Protein AF-A0A0N4W9D1-F1 (afdb_monomer)

Mean predicted aligned error: 3.89 Å

InterPro domains:
  IPR027417 P-loop containing nucleoside triphosphate hydrolase [G3DSA:3.40.50.300] (1-77)

Solvent-accessible surface area (backbone atoms only — not comparable to full-atom values): 4819 Å² total; per-residue (Å²): 130,78,61,93,89,49,102,69,83,87,82,90,73,93,69,66,77,48,72,49,97,86,70,37,38,30,42,67,55,57,41,52,51,52,50,52,52,51,52,53,43,44,74,75,65,50,56,37,89,82,40,73,46,77,27,96,29,68,48,30,39,52,49,38,48,66,79,42,66,90,58,72,50,48,75,44,107

Organism: Haemonchus placei (NCBI:txid6290)

Sequence (77 aa):
MPNKQIPIAFVDVLGKAVKSITGSQSYEIEARAAAVIVRLLLAVGIPPCDITIICLYRDQLYLCQSILANTYVTIKT

Secondary structure (DSSP, 8-state):
---TT-----------PEEPTTS-EE-HHHHHHHHHHHHHHHHTT--GGG-EEE-SSHHHHHHHHHHTTTS--EEE-

Foldseek 3Di:
DPDPVDPDDDDDWDFDWDADPVRFTATLRVLVVVVVVLVVCVVVPNQQANAEAEDPTPVNLVSNCVSCVPRNHHYYD

pLDDT: mean 93.15, std 7.26, range [56.44, 97.75]

Structure (mmCIF, N/CA/C/O backbone):
data_AF-A0A0N4W9D1-F1
#
_entry.id   AF-A0A0N4W9D1-F1
#
loop_
_atom_site.group_PDB
_atom_site.id
_atom_site.type_symbol
_atom_site.label_atom_id
_atom_site.label_alt_id
_atom_site.label_comp_id
_atom_site.label_asym_id
_atom_site.label_entity_id
_atom_site.label_seq_id
_atom_site.pdbx_PDB_ins_code
_atom_site.Cartn_x
_atom_site.Cartn_y
_atom_site.Cartn_z
_atom_site.occupancy
_atom_site.B_iso_or_equiv
_atom_site.auth_seq_id
_atom_site.auth_comp_id
_atom_site.auth_asym_id
_atom_site.auth_atom_id
_atom_site.pdbx_PDB_model_num
ATOM 1 N N . MET A 1 1 ? -4.707 -15.442 9.218 1.00 56.44 1 MET A N 1
ATOM 2 C CA . MET A 1 1 ? -3.306 -15.013 9.404 1.00 56.44 1 MET A CA 1
ATOM 3 C C . MET A 1 1 ? -2.516 -16.150 10.031 1.00 56.44 1 MET A C 1
ATOM 5 O O . MET A 1 1 ? -3.117 -16.885 10.815 1.00 56.44 1 MET A O 1
ATOM 9 N N . PRO A 1 2 ? -1.223 -16.310 9.693 1.00 63.84 2 PRO A N 1
ATOM 10 C CA . PRO A 1 2 ? -0.327 -17.186 10.443 1.00 63.84 2 PRO A CA 1
ATOM 11 C C . PRO A 1 2 ? -0.280 -16.739 11.915 1.00 63.84 2 PRO A C 1
ATOM 13 O O . PRO A 1 2 ? -0.663 -15.613 12.214 1.00 63.84 2 PRO A O 1
ATOM 16 N N . ASN A 1 3 ? 0.099 -17.655 12.809 1.00 71.38 3 ASN A N 1
ATOM 17 C CA . ASN A 1 3 ? 0.179 -17.528 14.274 1.00 71.38 3 ASN A CA 1
ATOM 18 C C . AS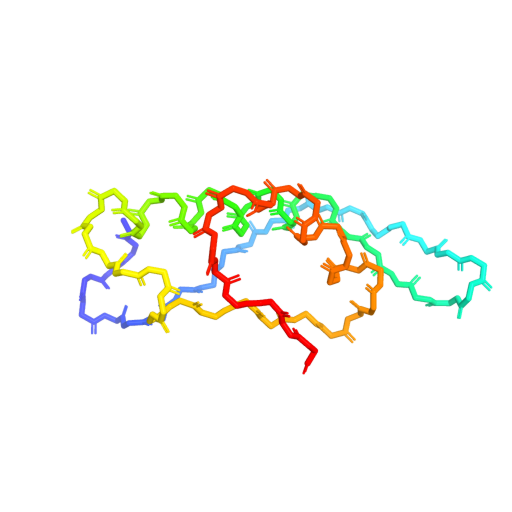N A 1 3 ? -0.201 -16.152 14.880 1.00 71.38 3 ASN A C 1
ATOM 20 O O . ASN A 1 3 ? 0.562 -15.195 14.798 1.00 71.38 3 ASN A O 1
ATOM 24 N N . LYS A 1 4 ? -1.332 -16.095 15.601 1.00 70.44 4 LYS A N 1
ATOM 25 C CA . LYS A 1 4 ? -1.848 -14.875 16.257 1.00 70.44 4 LYS A CA 1
ATOM 26 C C . LYS A 1 4 ? -0.902 -14.251 17.295 1.00 70.44 4 LYS A C 1
ATOM 28 O O . LYS A 1 4 ? -1.125 -13.113 17.687 1.00 70.44 4 LYS A O 1
ATOM 33 N N . GLN A 1 5 ? 0.104 -14.986 17.767 1.00 86.00 5 GLN A N 1
ATOM 34 C CA . GLN A 1 5 ? 1.094 -14.495 18.729 1.00 86.00 5 GLN A CA 1
ATOM 35 C C . GLN A 1 5 ? 2.311 -13.843 18.062 1.00 86.00 5 GLN A C 1
ATOM 37 O O . GLN A 1 5 ? 3.131 -13.246 18.753 1.00 86.00 5 GLN A O 1
ATOM 42 N N . ILE A 1 6 ? 2.447 -13.954 16.737 1.00 83.62 6 ILE A N 1
ATOM 43 C CA . ILE A 1 6 ? 3.576 -13.398 15.993 1.00 83.62 6 ILE A CA 1
ATOM 44 C C . ILE A 1 6 ? 3.068 -12.189 15.196 1.00 83.62 6 ILE A C 1
ATOM 46 O O . ILE A 1 6 ? 2.351 -12.373 14.213 1.00 83.62 6 ILE A O 1
ATOM 50 N N . PRO A 1 7 ? 3.438 -10.948 15.564 1.00 87.38 7 PRO A N 1
ATOM 51 C CA . PRO A 1 7 ? 2.979 -9.735 14.882 1.00 87.38 7 PRO A CA 1
ATOM 52 C C . PRO A 1 7 ? 3.738 -9.471 13.567 1.00 87.38 7 PRO A C 1
ATOM 54 O O . PRO A 1 7 ? 3.867 -8.331 13.131 1.00 87.38 7 PRO A O 1
ATOM 57 N N . ILE A 1 8 ? 4.290 -10.518 12.950 1.00 89.25 8 ILE A N 1
ATOM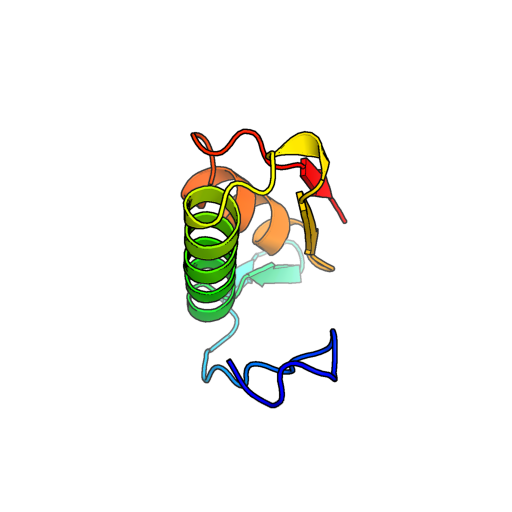 58 C CA . ILE A 1 8 ? 5.138 -10.444 11.762 1.00 89.25 8 ILE A CA 1
ATOM 59 C C . ILE A 1 8 ? 4.677 -11.519 10.786 1.00 89.25 8 ILE A C 1
ATOM 61 O O . ILE A 1 8 ? 4.539 -12.689 11.143 1.00 89.25 8 ILE A O 1
ATOM 65 N N . ALA A 1 9 ? 4.472 -11.119 9.537 1.00 90.81 9 ALA A N 1
ATOM 66 C CA . ALA A 1 9 ? 4.184 -12.025 8.442 1.00 90.81 9 ALA A CA 1
ATOM 67 C 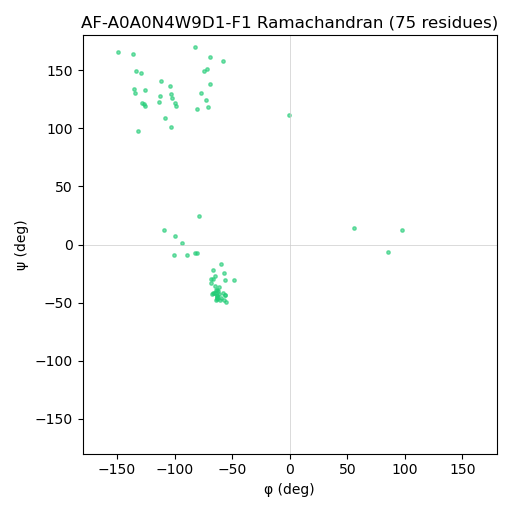C . ALA A 1 9 ? 5.024 -11.632 7.227 1.00 90.81 9 ALA A C 1
ATOM 69 O O . ALA A 1 9 ? 5.077 -10.460 6.859 1.00 90.81 9 ALA A O 1
ATOM 70 N N . PHE A 1 10 ? 5.645 -12.624 6.595 1.00 92.62 10 PHE A N 1
ATOM 71 C CA . PHE A 1 10 ? 6.211 -12.485 5.261 1.00 92.62 10 PHE A CA 1
ATOM 72 C C . PHE A 1 10 ? 5.214 -13.079 4.268 1.00 92.62 10 PHE A C 1
ATOM 74 O O . PHE A 1 10 ? 4.860 -14.254 4.376 1.00 92.62 10 PHE A O 1
ATOM 81 N N . VAL A 1 11 ? 4.717 -12.259 3.344 1.00 92.44 11 VAL A N 1
ATOM 82 C CA . VAL A 1 11 ? 3.778 -12.697 2.308 1.00 92.44 11 VAL A CA 1
ATOM 83 C C . VAL A 1 11 ? 4.560 -12.833 1.012 1.00 92.44 11 VAL A C 1
ATOM 85 O O . VAL A 1 11 ? 4.863 -11.833 0.368 1.00 92.44 11 VAL A O 1
ATOM 88 N N . ASP A 1 12 ? 4.905 -14.070 0.661 1.00 93.69 12 ASP A N 1
ATOM 89 C CA . ASP A 1 12 ? 5.577 -14.364 -0.602 1.00 93.69 12 ASP A CA 1
ATOM 90 C C . ASP A 1 12 ? 4.594 -14.181 -1.766 1.00 93.69 12 ASP A C 1
ATOM 92 O O . ASP A 1 12 ? 3.548 -14.837 -1.827 1.00 93.69 12 ASP A O 1
ATOM 96 N N . VAL A 1 13 ? 4.906 -13.248 -2.664 1.00 93.56 13 VAL A N 1
ATOM 97 C CA . VAL A 1 13 ? 4.102 -12.942 -3.846 1.00 93.56 13 VAL A CA 1
ATOM 98 C C . VAL A 1 13 ? 4.973 -13.010 -5.088 1.00 93.56 13 VAL A C 1
ATOM 100 O O . VAL A 1 13 ? 5.952 -12.286 -5.242 1.00 93.56 13 VAL A O 1
ATOM 103 N N . LEU A 1 14 ? 4.590 -13.879 -6.019 1.00 91.81 14 LEU A N 1
ATOM 104 C CA . LEU A 1 14 ? 5.314 -14.038 -7.272 1.00 91.81 14 LEU A CA 1
ATOM 105 C C . LEU A 1 14 ? 4.907 -12.924 -8.241 1.00 91.81 14 LEU A C 1
ATOM 107 O O . LEU A 1 14 ? 3.755 -12.838 -8.668 1.00 91.81 14 LEU A O 1
ATOM 111 N N . GLY A 1 15 ? 5.865 -12.077 -8.606 1.00 87.88 15 GLY A N 1
ATOM 112 C CA . GLY A 1 15 ? 5.667 -10.965 -9.528 1.00 87.88 15 GLY A CA 1
ATOM 113 C C . GLY A 1 15 ? 6.930 -10.648 -10.320 1.00 87.88 15 GLY A C 1
ATOM 114 O O . GLY A 1 15 ? 8.022 -11.111 -9.999 1.00 87.88 15 GLY A O 1
ATOM 115 N N . LYS A 1 16 ? 6.777 -9.859 -11.385 1.00 90.94 16 LYS A N 1
ATOM 116 C CA . LYS A 1 16 ? 7.903 -9.319 -12.154 1.00 90.94 16 LYS A CA 1
ATOM 117 C C . LYS A 1 16 ? 7.974 -7.813 -11.964 1.00 90.94 16 LYS A C 1
ATOM 119 O O . LYS A 1 16 ? 6.944 -7.142 -11.969 1.00 90.94 16 LYS A O 1
ATOM 124 N N . ALA A 1 17 ? 9.196 -7.311 -11.849 1.00 91.56 17 ALA A N 1
ATOM 125 C CA . ALA A 1 17 ? 9.464 -5.885 -11.813 1.00 91.56 17 ALA A CA 1
ATOM 126 C C . ALA A 1 17 ? 9.194 -5.256 -13.181 1.00 91.56 17 ALA A C 1
ATOM 128 O O . ALA A 1 17 ? 9.634 -5.779 -14.210 1.00 91.56 17 ALA A O 1
ATOM 129 N N . VAL A 1 18 ? 8.568 -4.087 -13.185 1.00 93.19 18 VAL A N 1
ATOM 130 C CA . VAL A 1 18 ? 8.616 -3.151 -14.305 1.00 93.19 18 VAL A CA 1
ATOM 131 C C . VAL A 1 18 ? 9.640 -2.082 -13.954 1.00 93.19 18 VAL A C 1
ATOM 133 O O . VAL A 1 18 ? 9.533 -1.427 -12.920 1.00 93.19 18 VAL A O 1
ATOM 136 N N . LYS A 1 19 ? 10.661 -1.923 -14.798 1.00 94.19 19 LYS A N 1
ATOM 137 C CA . LYS A 1 19 ? 11.713 -0.920 -14.611 1.00 94.19 19 LYS A CA 1
ATOM 138 C C . LYS A 1 19 ? 11.459 0.265 -15.534 1.00 94.19 19 LYS A C 1
ATOM 140 O O . LYS A 1 19 ? 11.322 0.076 -16.742 1.00 94.19 19 LYS A O 1
ATOM 145 N N . SER A 1 20 ? 11.409 1.473 -14.983 1.00 91.12 20 SER A N 1
ATOM 146 C CA . SER A 1 20 ? 11.250 2.687 -15.784 1.00 91.12 20 SER A CA 1
ATOM 147 C C . SER A 1 20 ? 12.575 3.168 -16.371 1.00 91.12 20 SER A C 1
ATOM 149 O O . SER A 1 20 ? 13.661 2.732 -15.978 1.00 91.12 20 SER A O 1
ATOM 151 N N . ILE A 1 21 ? 12.486 4.137 -17.286 1.00 90.06 21 ILE A N 1
ATOM 152 C CA . ILE A 1 21 ? 13.649 4.815 -17.880 1.00 90.06 21 ILE A CA 1
ATOM 153 C C . ILE A 1 21 ? 14.557 5.480 -16.834 1.00 90.06 21 ILE A C 1
ATOM 155 O O . ILE A 1 21 ? 15.745 5.653 -17.077 1.00 90.06 21 ILE A O 1
ATOM 159 N N . THR A 1 22 ? 14.019 5.819 -15.657 1.00 88.44 22 THR A N 1
ATOM 160 C CA . THR A 1 22 ? 14.778 6.427 -14.551 1.00 88.44 22 THR A CA 1
ATOM 161 C C . THR A 1 22 ? 15.566 5.400 -13.734 1.00 88.44 22 THR A C 1
ATOM 163 O O . THR A 1 22 ? 16.332 5.763 -12.847 1.00 88.44 22 THR A O 1
ATOM 166 N N . GLY A 1 23 ? 15.367 4.107 -14.004 1.00 91.75 23 GLY A N 1
ATOM 167 C CA . GLY A 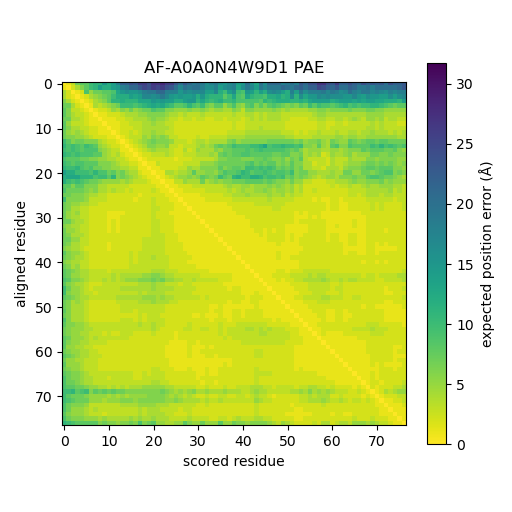1 23 ? 15.959 3.007 -13.253 1.00 91.75 23 GLY A CA 1
ATOM 168 C C . GLY A 1 23 ? 15.177 2.589 -12.006 1.00 91.75 23 GLY A C 1
ATOM 169 O O . GLY A 1 23 ? 15.526 1.564 -11.416 1.00 91.75 23 GLY A O 1
ATOM 170 N N . SER A 1 24 ? 14.124 3.324 -11.631 1.00 93.88 24 SER A N 1
ATOM 171 C CA . SER A 1 24 ? 13.197 2.930 -10.566 1.00 93.88 24 SER A CA 1
ATOM 172 C C . SER A 1 24 ? 12.353 1.716 -10.979 1.00 93.88 24 SER A C 1
ATOM 174 O O . SER A 1 24 ? 12.283 1.365 -12.160 1.00 93.88 24 SER A O 1
ATOM 176 N N . GLN A 1 25 ? 11.773 1.032 -9.994 1.00 95.12 25 GLN A N 1
ATOM 177 C CA . GLN A 1 25 ? 11.056 -0.227 -10.191 1.00 95.12 25 GLN A CA 1
ATOM 178 C C . GLN A 1 25 ? 9.673 -0.183 -9.550 1.00 95.12 25 GLN A C 1
ATOM 180 O O . GLN A 1 25 ? 9.484 0.430 -8.498 1.00 95.12 25 GLN A O 1
ATOM 185 N N . SER A 1 26 ? 8.728 -0.885 -10.165 1.00 95.12 26 SER A N 1
ATOM 186 C CA . SER A 1 26 ? 7.414 -1.163 -9.598 1.00 95.12 26 SER A CA 1
ATOM 187 C C . SER A 1 26 ? 7.033 -2.633 -9.771 1.00 95.12 26 SER A C 1
ATOM 189 O O . SER A 1 26 ? 7.438 -3.304 -10.721 1.00 95.12 26 SER A O 1
ATOM 191 N N . TYR A 1 27 ? 6.258 -3.134 -8.818 1.00 96.50 27 TYR A N 1
ATOM 192 C CA . TYR A 1 27 ? 5.812 -4.513 -8.694 1.00 96.50 27 TYR A CA 1
ATOM 193 C C . TYR A 1 27 ? 4.306 -4.491 -8.439 1.00 96.50 27 TYR A C 1
ATOM 195 O O . TYR A 1 27 ? 3.837 -4.292 -7.315 1.00 96.50 27 TYR A O 1
ATOM 203 N N . GLU A 1 28 ? 3.527 -4.675 -9.504 1.00 96.19 28 GLU A N 1
ATOM 204 C CA . GLU A 1 28 ? 2.070 -4.535 -9.445 1.00 96.19 28 GLU A CA 1
ATOM 205 C C . GLU A 1 28 ? 1.414 -5.543 -8.497 1.00 96.19 28 GLU A C 1
ATOM 207 O O . GLU A 1 28 ? 0.503 -5.194 -7.745 1.00 96.19 28 GLU A O 1
ATOM 212 N N . ILE A 1 29 ? 1.905 -6.784 -8.492 1.00 96.69 29 ILE A N 1
ATOM 213 C CA . ILE A 1 29 ? 1.378 -7.838 -7.621 1.00 96.69 29 ILE A CA 1
ATOM 214 C C . ILE A 1 29 ? 1.627 -7.500 -6.145 1.00 96.69 29 ILE A C 1
ATOM 216 O O . ILE A 1 29 ? 0.713 -7.636 -5.333 1.00 96.69 29 ILE A O 1
ATOM 220 N N . GLU A 1 30 ? 2.809 -6.980 -5.806 1.00 96.81 30 GLU A N 1
ATOM 221 C CA . GLU A 1 30 ? 3.121 -6.522 -4.446 1.00 96.81 30 GLU A CA 1
ATOM 222 C C . GLU A 1 30 ? 2.234 -5.347 -4.025 1.00 96.81 30 GLU A C 1
ATOM 224 O O . GLU A 1 30 ? 1.675 -5.359 -2.930 1.00 96.81 30 GLU A O 1
ATOM 229 N N . ALA A 1 31 ? 2.034 -4.359 -4.904 1.00 96.56 31 ALA A N 1
ATOM 230 C CA . ALA A 1 31 ? 1.189 -3.204 -4.602 1.00 96.56 31 ALA A CA 1
ATOM 231 C C . ALA A 1 31 ? -0.279 -3.616 -4.372 1.00 96.56 31 ALA A C 1
ATOM 233 O O . ALA A 1 31 ? -0.944 -3.120 -3.458 1.00 96.56 31 ALA A O 1
ATOM 234 N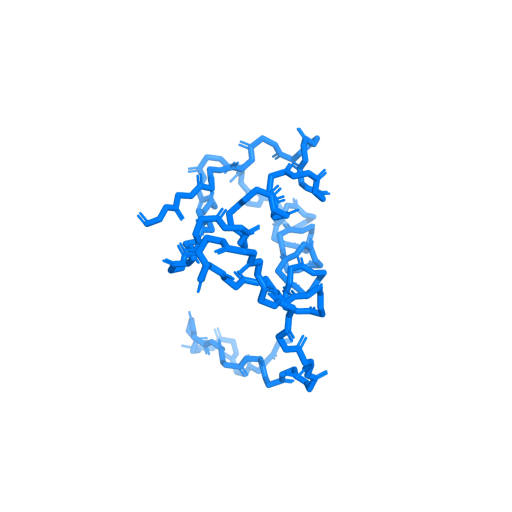 N . ARG A 1 32 ? -0.786 -4.579 -5.155 1.00 96.56 32 ARG A N 1
ATOM 235 C CA . ARG A 1 32 ? -2.123 -5.163 -4.957 1.00 96.56 32 ARG A CA 1
ATOM 236 C C . ARG A 1 32 ? -2.211 -5.961 -3.656 1.00 96.56 32 ARG A C 1
ATOM 238 O O . ARG A 1 32 ? -3.206 -5.825 -2.945 1.00 96.56 32 ARG A O 1
ATOM 245 N N . ALA A 1 33 ? -1.191 -6.749 -3.319 1.00 96.62 33 ALA A N 1
ATOM 246 C CA . ALA A 1 33 ? -1.141 -7.496 -2.064 1.00 96.62 33 ALA A CA 1
ATOM 247 C C . ALA A 1 33 ? -1.130 -6.558 -0.847 1.00 96.62 33 ALA A C 1
ATOM 249 O O . ALA A 1 33 ? -1.932 -6.736 0.072 1.00 96.62 33 ALA A O 1
ATOM 250 N N . ALA A 1 34 ? -0.312 -5.501 -0.883 1.00 96.50 34 ALA A N 1
ATOM 251 C CA . ALA A 1 34 ? -0.309 -4.450 0.131 1.00 96.50 34 ALA A CA 1
ATOM 252 C C . ALA A 1 34 ? -1.699 -3.814 0.276 1.00 96.50 34 ALA A C 1
ATOM 254 O O . ALA A 1 34 ? -2.196 -3.653 1.391 1.00 96.50 34 ALA A O 1
ATOM 255 N N . ALA A 1 35 ? -2.381 -3.533 -0.838 1.00 96.88 35 ALA A N 1
ATOM 256 C CA . ALA A 1 35 ? -3.721 -2.963 -0.795 1.00 96.88 35 ALA A CA 1
ATOM 257 C C . ALA A 1 35 ? -4.775 -3.898 -0.181 1.00 96.88 35 ALA A C 1
ATOM 259 O O . ALA A 1 35 ? -5.667 -3.433 0.531 1.00 96.88 35 ALA A O 1
ATOM 260 N N . VAL A 1 36 ? -4.676 -5.210 -0.416 1.00 96.69 36 VAL A N 1
ATOM 261 C CA . VAL A 1 36 ? -5.527 -6.204 0.255 1.00 96.69 36 VAL A CA 1
ATOM 262 C C . VAL A 1 36 ? -5.276 -6.191 1.762 1.00 96.69 36 VAL A C 1
ATOM 264 O O . VAL A 1 36 ? -6.234 -6.125 2.529 1.00 96.69 36 VAL A O 1
ATOM 267 N N . ILE A 1 37 ? -4.012 -6.189 2.193 1.00 96.00 37 ILE A N 1
ATOM 268 C CA . ILE A 1 37 ? -3.649 -6.160 3.617 1.00 96.00 37 ILE A CA 1
ATOM 269 C C . ILE A 1 37 ? -4.188 -4.894 4.288 1.00 96.00 37 ILE A C 1
ATOM 271 O O . ILE A 1 37 ? -4.853 -4.993 5.314 1.00 96.00 37 ILE A O 1
ATOM 275 N N . VAL A 1 38 ? -3.986 -3.718 3.686 1.00 97.31 38 VAL A N 1
ATOM 276 C CA . VAL A 1 38 ? -4.515 -2.445 4.204 1.00 97.31 38 VAL A CA 1
ATOM 277 C C . VAL A 1 38 ? -6.026 -2.517 4.388 1.00 97.31 38 VAL A C 1
ATOM 279 O O . VAL A 1 38 ? -6.528 -2.206 5.463 1.00 97.31 38 VAL A O 1
ATOM 282 N N . ARG A 1 39 ? -6.766 -2.978 3.373 1.00 96.69 39 ARG A N 1
ATOM 283 C CA . ARG A 1 39 ? -8.230 -3.095 3.459 1.00 96.69 39 ARG A CA 1
ATOM 284 C C . ARG A 1 39 ? -8.674 -4.052 4.564 1.00 96.69 39 ARG A C 1
ATOM 286 O O . ARG A 1 39 ? -9.669 -3.771 5.223 1.00 96.69 39 ARG A O 1
ATOM 293 N N . LEU A 1 40 ? -7.943 -5.143 4.791 1.00 95.50 40 LEU A N 1
ATOM 294 C CA . LEU A 1 40 ? -8.220 -6.068 5.892 1.00 95.50 40 LEU A CA 1
ATOM 295 C C . LEU A 1 40 ? -7.963 -5.426 7.263 1.00 95.50 40 LEU A C 1
ATOM 297 O O . LEU A 1 40 ? -8.784 -5.590 8.160 1.00 95.50 40 LEU A O 1
ATOM 301 N N . LEU A 1 41 ? -6.872 -4.671 7.424 1.00 95.44 41 LEU A N 1
ATOM 302 C CA . LEU A 1 41 ? -6.570 -3.956 8.671 1.00 95.44 41 LEU A CA 1
ATOM 303 C C . LEU A 1 41 ? -7.641 -2.896 8.977 1.00 95.44 41 LEU A C 1
ATOM 305 O O . LEU A 1 41 ? -8.142 -2.836 10.099 1.00 95.44 41 LEU A O 1
ATOM 309 N N . LEU A 1 42 ? -8.060 -2.135 7.960 1.00 96.69 42 LEU A N 1
ATOM 310 C CA . LEU A 1 42 ? -9.154 -1.166 8.074 1.00 96.69 42 LEU A CA 1
ATOM 311 C C . LEU A 1 42 ? -10.481 -1.845 8.445 1.00 96.69 42 LEU A C 1
ATOM 313 O O . LEU A 1 42 ? -11.198 -1.356 9.313 1.00 96.69 42 LEU A O 1
ATOM 317 N N . ALA A 1 43 ? -10.802 -2.991 7.834 1.00 96.56 43 ALA A N 1
ATOM 318 C CA . ALA A 1 43 ? -12.027 -3.740 8.124 1.00 96.56 43 ALA A CA 1
ATOM 319 C C . ALA A 1 43 ? -12.076 -4.296 9.559 1.00 96.56 43 ALA A C 1
ATOM 321 O O . ALA A 1 43 ? -13.159 -4.478 10.109 1.00 96.56 43 ALA A O 1
ATOM 322 N N . VAL A 1 44 ? -10.916 -4.547 10.174 1.00 95.50 44 VAL A N 1
ATOM 323 C CA . VAL A 1 44 ? -10.793 -4.949 11.587 1.00 95.50 44 VAL A CA 1
ATOM 324 C C . VAL A 1 44 ? -10.848 -3.740 12.538 1.00 95.50 44 VAL A C 1
ATOM 326 O O . VAL A 1 44 ? -10.964 -3.915 13.748 1.00 95.50 44 VAL A O 1
ATOM 329 N N . GLY A 1 45 ? -10.838 -2.514 12.007 1.00 96.69 45 GLY A N 1
ATOM 330 C CA . GLY A 1 45 ? -10.991 -1.278 12.775 1.00 96.69 45 GLY A CA 1
ATOM 331 C C . GLY A 1 45 ? -9.679 -0.576 13.123 1.00 96.69 45 G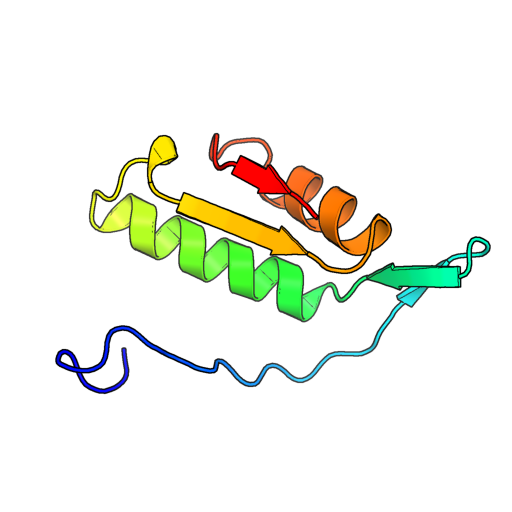LY A C 1
ATOM 332 O O . GLY A 1 45 ? -9.690 0.334 13.948 1.00 96.69 45 GLY A O 1
ATOM 333 N N . ILE A 1 46 ? -8.554 -0.965 12.512 1.00 96.69 46 ILE A N 1
ATOM 334 C CA . ILE A 1 46 ? -7.296 -0.220 12.660 1.00 96.69 46 ILE A CA 1
ATOM 335 C C . ILE A 1 46 ? -7.426 1.079 11.856 1.00 96.69 46 ILE A C 1
ATOM 337 O O . ILE A 1 46 ? -7.723 1.011 10.661 1.00 96.69 46 ILE A O 1
ATOM 341 N N . PRO A 1 47 ? -7.236 2.259 12.465 1.00 97.38 47 PRO A N 1
ATOM 342 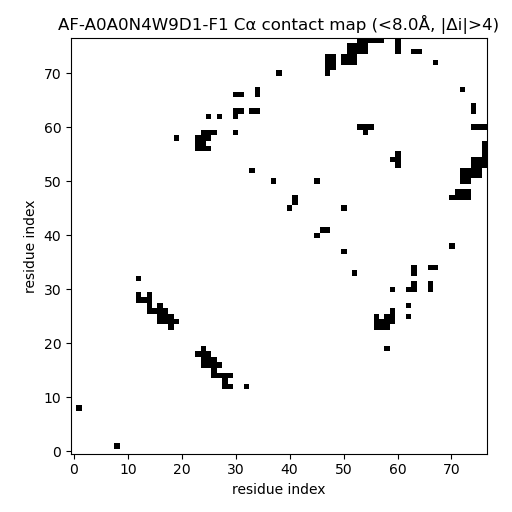C CA . PRO A 1 47 ? -7.422 3.518 11.762 1.00 97.38 47 PRO A CA 1
ATOM 343 C C . PRO A 1 47 ? -6.293 3.752 10.740 1.00 97.38 47 PRO A C 1
ATOM 345 O O . PRO A 1 47 ? -5.157 3.330 10.963 1.00 97.38 47 PRO A O 1
ATOM 348 N N . PRO A 1 48 ? -6.552 4.475 9.633 1.00 97.25 48 PRO A N 1
ATOM 349 C CA . PRO A 1 48 ? -5.541 4.735 8.606 1.00 97.25 48 PRO A CA 1
ATOM 350 C C . PRO A 1 48 ? -4.257 5.406 9.114 1.00 97.25 48 PRO A C 1
ATOM 352 O O . PRO A 1 48 ? -3.191 5.177 8.549 1.00 97.25 48 PRO A O 1
ATOM 355 N N . CYS A 1 49 ? -4.345 6.223 10.171 1.00 97.25 49 CYS A N 1
ATOM 356 C CA . CYS A 1 49 ? -3.195 6.903 10.773 1.00 97.25 49 CYS A CA 1
ATOM 357 C C . CYS A 1 49 ? -2.195 5.946 11.436 1.00 97.25 49 CYS A C 1
ATOM 359 O O . CYS A 1 49 ? -1.020 6.292 11.547 1.00 97.25 49 CYS A O 1
ATOM 361 N N . ASP A 1 50 ? -2.640 4.744 11.804 1.00 97.69 50 ASP A N 1
ATOM 362 C CA . ASP A 1 50 ? -1.812 3.710 12.429 1.00 97.69 50 ASP A CA 1
ATOM 363 C C . ASP A 1 50 ? -1.227 2.740 11.386 1.00 97.69 50 ASP A C 1
ATOM 365 O O . ASP A 1 50 ? -0.509 1.799 11.727 1.00 97.69 50 ASP A O 1
ATOM 369 N N . ILE A 1 51 ? -1.512 2.960 10.095 1.00 97.56 51 ILE A N 1
ATOM 370 C CA . ILE A 1 51 ? -1.048 2.129 8.983 1.00 97.56 51 ILE A CA 1
ATOM 371 C C . ILE A 1 51 ? -0.091 2.944 8.113 1.00 97.56 51 ILE A C 1
ATOM 373 O O . ILE A 1 51 ? -0.441 3.985 7.555 1.00 97.56 51 ILE A O 1
ATOM 377 N N . THR A 1 52 ? 1.129 2.434 7.945 1.00 97.75 52 THR A N 1
ATOM 378 C CA . THR A 1 52 ? 2.129 3.012 7.041 1.00 97.75 52 THR A CA 1
ATOM 379 C C . THR A 1 52 ? 2.630 1.963 6.059 1.00 97.75 52 THR A C 1
ATOM 381 O O . THR A 1 52 ? 2.987 0.855 6.453 1.00 97.75 52 THR A O 1
ATOM 384 N N . ILE A 1 53 ? 2.688 2.332 4.781 1.00 97.31 53 ILE A N 1
ATOM 385 C CA . ILE A 1 53 ? 3.318 1.544 3.720 1.00 97.31 53 ILE A CA 1
ATOM 386 C C . ILE A 1 53 ? 4.669 2.165 3.397 1.00 97.31 53 ILE A C 1
ATOM 388 O O . ILE A 1 53 ? 4.763 3.367 3.140 1.00 97.31 53 ILE A O 1
ATOM 392 N N . ILE A 1 54 ? 5.699 1.327 3.379 1.00 97.44 54 ILE A N 1
ATOM 393 C CA . ILE A 1 54 ? 7.071 1.718 3.067 1.00 97.44 54 ILE A CA 1
ATOM 394 C C . ILE A 1 54 ? 7.460 1.058 1.747 1.00 97.44 54 ILE A C 1
ATOM 396 O O . ILE A 1 54 ? 7.279 -0.146 1.576 1.00 97.44 54 ILE A O 1
ATOM 400 N N . CYS A 1 55 ? 7.952 1.848 0.797 1.00 95.94 55 CYS A N 1
ATOM 401 C CA . CYS A 1 55 ? 8.345 1.395 -0.535 1.00 95.94 55 CYS A CA 1
ATOM 402 C C . CYS A 1 55 ? 9.761 1.876 -0.849 1.00 95.94 55 CYS A C 1
ATOM 404 O O . CYS A 1 55 ? 9.990 3.073 -0.925 1.00 95.94 55 CYS A O 1
ATOM 406 N N . LEU A 1 56 ? 10.698 0.972 -1.141 1.00 94.19 56 LEU A N 1
ATOM 407 C CA . LEU A 1 56 ? 12.081 1.370 -1.452 1.00 94.19 56 LEU A CA 1
ATOM 408 C C . LEU A 1 56 ? 12.211 2.151 -2.770 1.00 94.19 56 LEU A C 1
ATOM 410 O O . LEU A 1 56 ? 13.110 2.975 -2.932 1.00 94.19 56 LEU A O 1
ATOM 414 N N . TYR A 1 57 ? 11.327 1.880 -3.731 1.00 95.69 57 TYR A N 1
ATOM 415 C CA . TYR A 1 57 ? 11.368 2.489 -5.055 1.00 95.69 57 TYR A CA 1
ATOM 416 C C . TYR A 1 57 ? 10.298 3.568 -5.209 1.00 95.69 57 TYR A C 1
ATOM 418 O O . TYR A 1 57 ? 9.133 3.369 -4.866 1.00 95.69 57 TYR A O 1
ATOM 426 N N . ARG A 1 58 ? 10.691 4.696 -5.808 1.00 95.38 58 ARG A N 1
ATOM 427 C CA . ARG A 1 58 ? 9.795 5.815 -6.125 1.00 95.38 58 ARG A CA 1
ATOM 428 C C . ARG A 1 58 ? 8.605 5.396 -6.997 1.00 95.38 58 ARG A C 1
ATOM 430 O O . ARG A 1 58 ? 7.481 5.791 -6.701 1.00 95.38 58 ARG A O 1
ATOM 437 N N . ASP A 1 59 ? 8.828 4.579 -8.025 1.00 96.25 59 ASP A N 1
ATOM 438 C CA . ASP A 1 59 ? 7.740 4.127 -8.904 1.00 96.25 59 ASP A CA 1
ATOM 439 C C . ASP A 1 59 ? 6.774 3.180 -8.175 1.00 96.25 59 ASP A C 1
ATOM 441 O O . ASP A 1 59 ? 5.565 3.243 -8.399 1.00 96.25 59 ASP A O 1
ATOM 445 N N . GLN A 1 60 ? 7.275 2.367 -7.238 1.00 97.25 60 GLN A N 1
ATOM 446 C CA . GLN A 1 60 ? 6.430 1.561 -6.355 1.00 97.25 60 GLN A CA 1
ATOM 447 C C . GLN A 1 60 ? 5.602 2.430 -5.404 1.00 97.25 60 GLN A C 1
ATOM 449 O O . GLN A 1 60 ? 4.415 2.168 -5.220 1.00 97.25 60 GLN A O 1
ATOM 454 N N . LEU A 1 61 ? 6.191 3.490 -4.840 1.00 97.06 61 LEU A N 1
ATOM 455 C CA . LEU A 1 61 ? 5.461 4.451 -4.013 1.00 97.06 61 LEU A CA 1
ATOM 456 C C . LEU A 1 61 ? 4.292 5.068 -4.791 1.00 97.06 61 LEU A C 1
ATOM 458 O O . LEU A 1 61 ? 3.172 5.087 -4.281 1.00 97.06 61 LEU A O 1
ATOM 462 N N . TYR A 1 62 ? 4.521 5.525 -6.026 1.00 96.25 62 TYR A N 1
ATOM 463 C CA . TYR A 1 62 ? 3.457 6.100 -6.854 1.00 96.25 62 TYR A CA 1
ATOM 464 C C . TYR A 1 62 ? 2.373 5.084 -7.202 1.00 96.25 62 TYR A C 1
ATOM 466 O O . TYR A 1 62 ? 1.185 5.410 -7.165 1.00 96.25 62 TYR A O 1
ATOM 474 N N . LEU A 1 63 ? 2.764 3.842 -7.490 1.00 96.88 63 LEU A N 1
ATOM 475 C CA . LEU A 1 63 ? 1.814 2.771 -7.760 1.00 96.88 63 LEU A CA 1
ATOM 476 C C . LEU A 1 63 ? 0.932 2.479 -6.538 1.00 96.88 63 LEU A C 1
ATOM 478 O O . LEU A 1 63 ? -0.292 2.417 -6.660 1.00 96.88 63 LEU A O 1
ATOM 482 N N . CYS A 1 64 ? 1.534 2.375 -5.352 1.00 97.19 64 CYS A N 1
ATOM 483 C CA . CYS A 1 64 ? 0.803 2.212 -4.099 1.00 97.19 64 CYS A CA 1
ATOM 484 C C . CYS A 1 64 ? -0.143 3.395 -3.848 1.00 97.19 64 CYS A C 1
ATOM 486 O O . CYS A 1 64 ? -1.314 3.168 -3.554 1.00 97.19 64 CYS A O 1
ATOM 488 N N . GLN A 1 65 ? 0.314 4.642 -4.026 1.00 97.00 65 GLN A N 1
ATOM 489 C CA . GLN A 1 65 ? -0.524 5.843 -3.881 1.00 97.00 65 GLN A CA 1
ATOM 490 C C . GLN A 1 65 ? -1.729 5.833 -4.822 1.00 97.00 65 GLN A C 1
ATOM 492 O O . GLN A 1 65 ? -2.836 6.156 -4.397 1.00 97.00 65 GLN A O 1
ATOM 497 N N . SER A 1 66 ? -1.539 5.411 -6.073 1.00 96.81 66 SER A N 1
ATOM 498 C CA . SER A 1 66 ? -2.626 5.295 -7.045 1.00 96.81 66 SER A CA 1
ATOM 499 C C . SER A 1 66 ? -3.667 4.249 -6.627 1.00 96.81 66 SER A C 1
ATOM 501 O O . SER A 1 66 ? -4.862 4.541 -6.606 1.00 96.81 66 SER A O 1
ATOM 503 N N . ILE A 1 67 ? -3.233 3.047 -6.231 1.00 96.75 67 ILE A N 1
ATOM 504 C CA . ILE A 1 67 ? -4.135 1.945 -5.848 1.00 96.75 67 ILE A CA 1
ATOM 505 C C . ILE A 1 67 ? -4.887 2.247 -4.538 1.00 96.75 67 ILE A C 1
ATOM 507 O O . ILE A 1 67 ? -6.013 1.777 -4.338 1.00 96.75 67 ILE A O 1
ATOM 511 N N . LEU A 1 68 ? -4.274 3.025 -3.642 1.00 95.75 68 LEU A N 1
ATOM 512 C CA . LEU A 1 68 ? -4.755 3.284 -2.283 1.00 95.75 68 LEU A CA 1
ATOM 513 C C . LEU A 1 68 ? -5.273 4.704 -2.046 1.00 95.75 68 LEU A C 1
ATOM 515 O O . LEU A 1 68 ? -5.534 5.054 -0.894 1.00 95.75 68 LEU A O 1
ATOM 519 N N . ALA A 1 69 ? -5.495 5.487 -3.104 1.00 93.06 69 ALA A N 1
ATOM 520 C CA . ALA A 1 69 ? -5.880 6.900 -3.033 1.00 93.06 69 ALA A CA 1
ATOM 521 C C . ALA A 1 69 ? -7.040 7.206 -2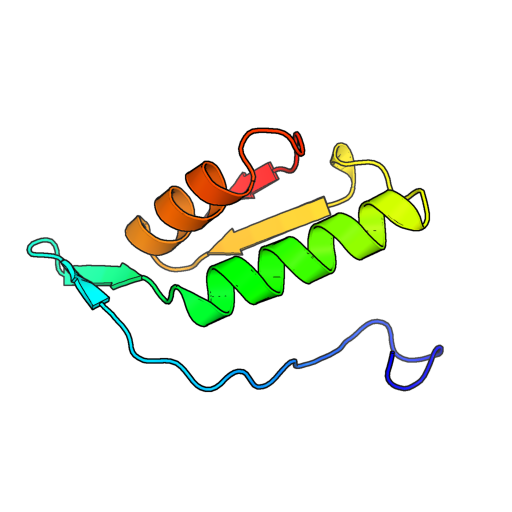.059 1.00 93.06 69 ALA A C 1
ATOM 523 O O . ALA A 1 69 ? -7.061 8.262 -1.437 1.00 93.06 69 ALA A O 1
ATOM 524 N N . ASN A 1 70 ? -7.964 6.258 -1.860 1.00 91.81 70 ASN A N 1
ATOM 525 C CA . ASN A 1 70 ? -9.163 6.427 -1.025 1.00 91.81 70 ASN A CA 1
ATOM 526 C C . ASN A 1 70 ? -9.052 5.827 0.389 1.00 91.81 70 ASN A C 1
ATOM 528 O O . ASN A 1 70 ? -10.051 5.728 1.094 1.00 91.81 70 ASN A O 1
ATOM 532 N N . THR A 1 71 ? -7.870 5.358 0.792 1.00 92.06 71 THR A N 1
ATOM 533 C CA . THR A 1 71 ? -7.678 4.701 2.100 1.00 92.06 71 THR A CA 1
ATOM 534 C C . THR A 1 71 ? -7.065 5.611 3.160 1.00 92.06 71 THR A C 1
ATOM 536 O O . THR A 1 71 ? -7.040 5.225 4.323 1.00 92.06 71 THR A O 1
ATOM 539 N N . TYR A 1 72 ? -6.596 6.808 2.781 1.00 94.12 72 TYR A N 1
ATOM 540 C CA . TYR A 1 72 ? -5.958 7.802 3.663 1.00 94.12 72 TYR A CA 1
ATOM 541 C C . TYR A 1 72 ? -4.735 7.293 4.452 1.00 94.12 72 TYR A C 1
ATOM 543 O O . TYR A 1 72 ? -4.288 7.950 5.390 1.00 94.12 72 TYR A O 1
ATOM 551 N N . VAL A 1 73 ? -4.178 6.138 4.077 1.00 96.19 73 VAL A N 1
ATOM 552 C CA . VAL A 1 73 ? -2.969 5.582 4.696 1.00 96.19 73 VAL A CA 1
ATOM 553 C C . VAL A 1 73 ? -1.723 6.338 4.251 1.00 96.19 73 VAL A C 1
ATOM 555 O O . VAL A 1 73 ? -1.633 6.835 3.126 1.00 96.19 73 VAL A O 1
ATOM 558 N N . THR A 1 74 ? -0.727 6.389 5.131 1.00 97.12 74 THR A N 1
ATOM 559 C CA . THR A 1 74 ? 0.556 7.022 4.814 1.00 97.12 74 THR A CA 1
ATOM 560 C C . THR A 1 74 ? 1.398 6.096 3.938 1.00 97.12 74 THR A C 1
ATOM 562 O O . THR A 1 74 ? 1.599 4.931 4.275 1.00 97.12 74 THR A O 1
ATOM 565 N N . ILE A 1 75 ? 1.931 6.616 2.829 1.00 96.94 75 ILE A N 1
ATOM 566 C CA . ILE A 1 75 ? 2.813 5.877 1.913 1.00 96.94 75 ILE A CA 1
ATOM 567 C C . ILE A 1 75 ? 4.098 6.681 1.736 1.00 96.94 75 ILE A C 1
ATOM 569 O O . ILE A 1 75 ? 4.052 7.830 1.290 1.00 96.94 75 ILE A O 1
ATOM 573 N N . LYS A 1 76 ? 5.231 6.092 2.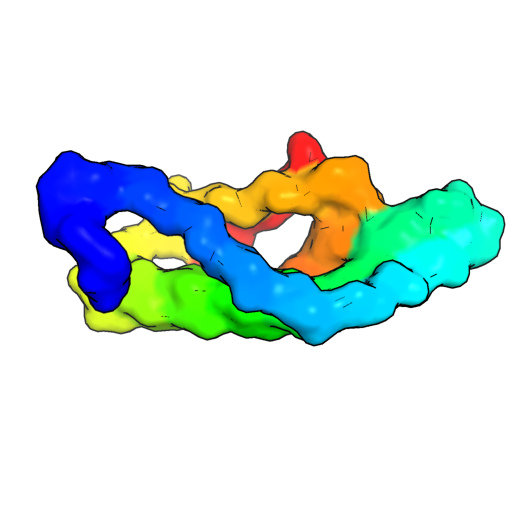122 1.00 96.44 76 LYS A N 1
ATOM 574 C CA . LYS A 1 76 ? 6.550 6.740 2.145 1.00 96.44 76 LYS A CA 1
ATOM 575 C C . LYS A 1 76 ? 7.632 5.823 1.573 1.00 96.44 76 LYS A C 1
ATOM 577 O O . LYS A 1 76 ? 7.415 4.622 1.418 1.00 96.44 76 LYS A O 1
ATOM 582 N N . THR A 1 77 ? 8.772 6.421 1.238 1.00 91.25 77 THR A N 1
ATOM 583 C CA . THR A 1 77 ? 10.035 5.714 0.985 1.00 91.25 77 THR A CA 1
ATOM 584 C C . THR A 1 77 ? 10.805 5.513 2.268 1.00 91.25 77 THR A C 1
ATOM 586 O O . THR A 1 77 ? 10.858 6.504 3.033 1.00 91.25 77 THR A O 1
#

Radius of gyration: 13.21 Å; Cα contacts (8 Å, |Δi|>4): 88; chains: 1; bounding box: 28×25×37 Å

Nearest PDB structures (foldseek):
  5eaw-assembly2_B  TM=9.495E-01  e=2.328E-03  Mus musculus
  4b3g-assembly2_B  TM=9.230E-01  e=1.076E-02  Homo sapiens
  5eax-assembly2_B  TM=8.958E-01  e=1.715E-02  Mus musculus
  2is2-assembly1_A  TM=8.601E-01  e=1.063E+00  Escherichia coli
  2is6-assembly1_B  TM=8.496E-01  e=1.387E+00  Escherichia coli